Protein AF-A0A820QT73-F1 (afdb_monomer)

Organism: NCBI:txid433720

InterPro domains:
  IPR052614 Cilia-Flagella-Associated Protein 65 [PTHR46127] (1-99)
  IPR056305 CFAP65, tenth Ig-like domain [PF24291] (10-99)

Sequence (99 aa):
MLNLVGISVEPGEIYIQFYSTIHHLLPVELGAQGVPVQQYELYNGGTVPIHFQVDMSQLEQISLLNYGFWVLDCLTPEGIIAPNKSFLTQWVFNPLEAR

pLDDT: mean 91.85, std 7.02, range [60.0, 98.38]

Mean predicted aligned error: 4.33 Å

Nearest PDB structures (foldseek):
  7n61-assembly1_1C  TM=9.090E-01  e=3.127E-05  Chlamydomonas reinhardtii
  7som-assembly1_E  TM=9.132E-01  e=3.247E-04  Chlamydomonas reinhardtii
  3q48-assembly1_A  TM=6.729E-01  e=2.275E-01  Pseudomonas aeruginosa
  3q48-assembly2_B  TM=6.738E-01  e=3.048E-01  Pseudomonas aeruginosa
  4djm-assembly6_F  TM=5.593E-01  e=1.127E-01  Escherichia coli

Foldseek 3Di:
DDDDDDDDDDAPDWDKDFPDPDDDDDDDDAPDPDFDKDWGKIFGQYQAKDKAFADCVVQCVVCVVVVNHNQKDWPPRIDIAGHGGMDITIMTGHDHDDD

Radius of gyration: 16.53 Å; Cα contacts (8 Å, |Δi|>4): 170; chains: 1; bounding box: 36×30×43 Å

Secondary structure (DSSP, 8-state):
----------TT---EEES-SS--PPP--TT-SSPPEEEEEEEE-SSS-EEEE--HHHHHHHHHHTTT---EEES--EEEE-TT-EEEEEEEE-PPPP-

Structure (mmCIF, N/CA/C/O backbone):
data_AF-A0A820QT73-F1
#
_entry.id   AF-A0A820QT73-F1
#
loop_
_atom_site.group_PDB
_atom_site.id
_atom_site.type_symbol
_atom_site.label_atom_id
_atom_site.label_alt_id
_atom_site.label_comp_id
_atom_site.label_asym_id
_atom_site.label_entity_id
_atom_site.label_seq_id
_atom_site.pdbx_PDB_ins_code
_atom_site.Cartn_x
_atom_site.Cartn_y
_atom_site.Cartn_z
_atom_site.occupancy
_atom_site.B_iso_or_equiv
_atom_site.auth_seq_id
_atom_site.auth_comp_id
_atom_site.auth_asym_id
_atom_site.auth_atom_id
_atom_site.pdbx_PDB_model_num
ATOM 1 N N . MET A 1 1 ? -12.117 22.587 -16.523 1.00 77.19 1 MET A N 1
ATOM 2 C CA . MET A 1 1 ? -10.888 22.719 -17.336 1.00 77.19 1 MET A CA 1
ATOM 3 C C . MET A 1 1 ? -10.062 21.464 -17.104 1.00 77.19 1 MET A C 1
ATOM 5 O O . MET A 1 1 ? -9.874 21.124 -15.945 1.00 77.19 1 MET A O 1
ATOM 9 N N . LEU A 1 2 ? -9.679 20.734 -18.154 1.00 88.00 2 LEU A N 1
ATOM 10 C CA . LEU A 1 2 ? -8.887 19.502 -18.039 1.00 88.00 2 LEU A CA 1
ATOM 11 C C . LEU A 1 2 ? -7.404 19.858 -18.177 1.00 88.00 2 LEU A C 1
ATOM 13 O O . LEU A 1 2 ? -7.033 20.490 -19.162 1.00 88.00 2 LEU A O 1
ATOM 17 N N . ASN A 1 3 ? -6.584 19.466 -17.203 1.00 89.00 3 ASN A N 1
ATOM 18 C CA . ASN A 1 3 ? -5.133 19.615 -17.262 1.00 89.00 3 ASN A CA 1
ATOM 19 C C . ASN A 1 3 ? -4.501 18.222 -17.345 1.00 89.00 3 ASN A C 1
ATOM 21 O O . ASN A 1 3 ? -4.739 17.397 -16.465 1.00 89.00 3 ASN A O 1
ATOM 25 N N . LEU A 1 4 ? -3.736 17.958 -18.404 1.00 90.69 4 LEU A N 1
ATOM 26 C CA . LEU A 1 4 ? -3.043 16.688 -18.614 1.00 90.69 4 LEU A CA 1
ATOM 27 C C . LEU A 1 4 ? -1.548 16.921 -18.408 1.00 90.69 4 LEU A C 1
ATOM 29 O O . LEU A 1 4 ? -0.937 17.701 -19.134 1.00 90.69 4 LEU A O 1
ATOM 33 N N . VAL A 1 5 ? -0.972 16.249 -17.414 1.00 88.88 5 VAL A N 1
ATOM 34 C CA . VAL A 1 5 ? 0.451 16.339 -17.069 1.00 88.88 5 VAL A CA 1
ATOM 35 C C . VAL A 1 5 ? 1.016 14.925 -17.054 1.00 88.88 5 VAL A C 1
ATOM 37 O O . VAL A 1 5 ? 0.386 14.016 -16.517 1.00 88.88 5 VAL A O 1
ATOM 40 N N . GLY A 1 6 ? 2.180 14.741 -17.673 1.00 88.88 6 GLY A N 1
ATOM 41 C CA . GLY A 1 6 ? 2.893 13.467 -17.720 1.00 88.88 6 GLY A CA 1
ATOM 42 C C . GLY A 1 6 ? 4.289 13.582 -17.118 1.00 88.88 6 GLY A C 1
ATOM 43 O O . GLY A 1 6 ? 4.815 14.682 -16.952 1.00 88.88 6 GLY A O 1
ATOM 44 N N . ILE A 1 7 ? 4.879 12.431 -16.810 1.00 89.44 7 ILE A N 1
ATOM 45 C CA . ILE A 1 7 ? 6.247 12.282 -16.307 1.00 89.44 7 ILE A CA 1
ATOM 46 C C . ILE A 1 7 ? 6.935 11.215 -17.172 1.00 89.44 7 ILE A C 1
ATOM 48 O O . ILE A 1 7 ? 6.290 10.252 -17.587 1.00 89.44 7 ILE A O 1
ATOM 52 N N . SER A 1 8 ? 8.221 11.399 -17.471 1.00 92.69 8 SER A N 1
ATOM 53 C CA . SER A 1 8 ? 9.071 10.386 -18.108 1.00 92.69 8 SER A CA 1
ATOM 54 C C . SER A 1 8 ? 9.836 9.586 -17.055 1.00 92.69 8 SER A C 1
ATOM 56 O O . SER A 1 8 ? 10.291 10.161 -16.069 1.00 92.69 8 SER A O 1
ATOM 58 N N . VAL A 1 9 ? 10.007 8.287 -17.293 1.00 93.50 9 VAL A N 1
ATOM 59 C CA . VAL A 1 9 ? 10.764 7.359 -16.438 1.00 93.50 9 VAL A CA 1
ATOM 60 C C . VAL A 1 9 ? 11.829 6.683 -17.296 1.00 93.50 9 VAL A C 1
ATOM 62 O O . VAL A 1 9 ? 11.530 6.283 -18.426 1.00 93.50 9 VAL A O 1
ATOM 65 N N . GLU A 1 10 ? 13.055 6.561 -16.788 1.00 94.50 10 GLU A N 1
ATOM 66 C CA . GLU A 1 10 ? 14.148 5.953 -17.549 1.00 94.50 10 GLU A CA 1
ATOM 67 C C . GLU A 1 10 ? 14.004 4.417 -17.638 1.00 94.50 10 GLU A C 1
ATOM 69 O O . GLU A 1 10 ? 13.418 3.770 -16.758 1.00 94.50 10 GLU A O 1
ATOM 74 N N . PRO A 1 11 ? 14.536 3.777 -18.698 1.00 93.38 11 PRO A N 1
ATOM 75 C CA . PRO A 1 11 ? 14.537 2.322 -18.805 1.00 93.38 11 PRO A CA 1
ATOM 76 C C . PRO A 1 11 ? 15.256 1.655 -17.626 1.00 93.38 11 PRO A C 1
ATOM 78 O O . PRO A 1 11 ? 16.390 1.994 -17.297 1.00 93.38 11 PRO A O 1
ATOM 81 N N . GLY A 1 12 ? 14.616 0.653 -17.023 1.00 93.88 12 GLY A N 1
ATOM 82 C CA . GLY A 1 12 ? 15.155 -0.082 -15.877 1.00 93.88 12 GLY A CA 1
ATOM 83 C C . GLY A 1 12 ? 14.850 0.538 -14.512 1.00 93.88 12 GLY A C 1
ATOM 84 O O . GLY A 1 12 ? 15.103 -0.117 -13.502 1.00 93.88 12 GLY A O 1
ATOM 85 N N . GLU A 1 13 ? 14.282 1.747 -14.450 1.00 92.12 13 GLU A N 1
ATOM 86 C CA . GLU A 1 13 ? 13.924 2.368 -13.174 1.00 92.12 13 GLU A CA 1
ATOM 87 C C . GLU A 1 13 ? 12.641 1.784 -12.571 1.00 92.12 13 GLU A C 1
ATOM 89 O O . GLU A 1 13 ? 11.634 1.543 -13.250 1.00 92.12 13 GLU A O 1
ATOM 94 N N . ILE A 1 14 ? 12.684 1.593 -11.251 1.00 94.00 14 ILE A N 1
ATOM 95 C CA . ILE A 1 14 ? 11.515 1.306 -10.425 1.00 94.00 14 ILE A CA 1
ATOM 96 C C . ILE A 1 14 ? 10.765 2.618 -10.210 1.00 94.00 14 ILE A C 1
ATO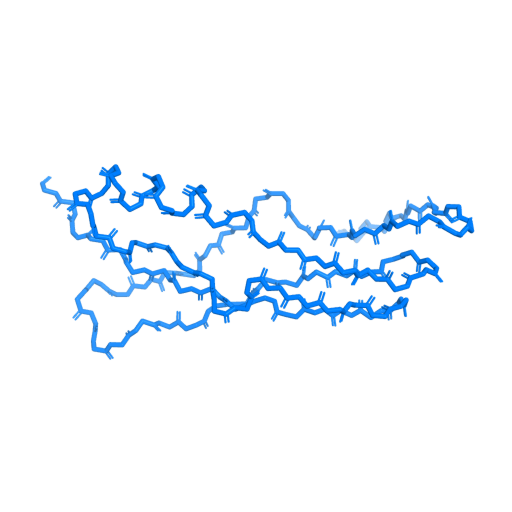M 98 O O . ILE A 1 14 ? 11.315 3.564 -9.649 1.00 94.00 14 ILE A O 1
ATOM 102 N N . TYR A 1 15 ? 9.499 2.659 -10.620 1.00 95.50 15 TYR A N 1
ATOM 103 C CA . TYR A 1 15 ? 8.675 3.852 -10.485 1.00 95.50 15 TYR A CA 1
ATOM 104 C C . TYR A 1 15 ? 7.231 3.511 -10.126 1.00 95.50 15 TYR A C 1
ATOM 106 O O . TYR A 1 15 ? 6.530 2.829 -10.877 1.00 95.50 15 TYR A O 1
ATOM 114 N N . ILE A 1 16 ? 6.778 4.033 -8.989 1.00 95.19 16 ILE A N 1
ATOM 115 C CA . ILE A 1 16 ? 5.398 3.914 -8.528 1.00 95.19 16 ILE A CA 1
ATOM 116 C C . ILE A 1 16 ? 4.746 5.298 -8.541 1.00 95.19 16 ILE A C 1
ATOM 118 O O . ILE 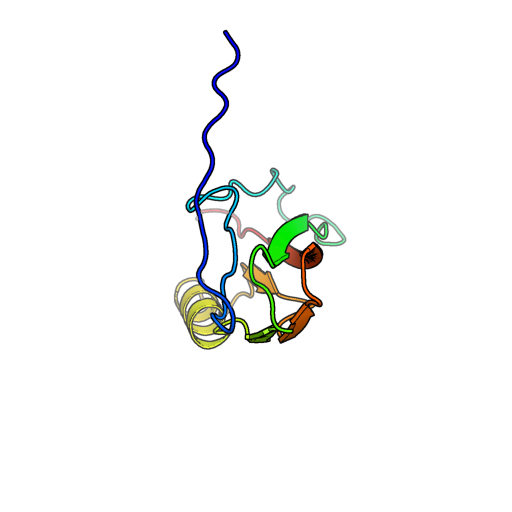A 1 16 ? 5.253 6.254 -7.954 1.00 95.19 16 ILE A O 1
ATOM 122 N N . GLN A 1 17 ? 3.624 5.410 -9.241 1.00 93.69 17 GLN A N 1
ATOM 123 C CA . GLN A 1 17 ? 2.817 6.617 -9.275 1.00 93.69 17 GLN A CA 1
ATOM 124 C C . GLN A 1 17 ? 1.809 6.570 -8.129 1.00 93.69 17 GLN A C 1
ATOM 126 O O . GLN A 1 17 ? 0.963 5.676 -8.064 1.00 93.69 17 GLN A O 1
ATOM 131 N N . PHE A 1 18 ? 1.867 7.587 -7.274 1.00 91.94 18 PHE A N 1
ATOM 132 C CA . PHE A 1 18 ? 0.829 7.884 -6.295 1.00 91.94 18 PHE A CA 1
ATOM 133 C C . PHE A 1 18 ? -0.136 8.905 -6.905 1.00 91.94 18 PHE A C 1
ATOM 135 O O . PHE A 1 18 ? 0.272 10.014 -7.252 1.00 91.94 18 PHE A O 1
ATOM 142 N N . TYR A 1 19 ? -1.419 8.557 -7.044 1.00 86.81 19 TYR A N 1
ATOM 143 C CA . TYR A 1 19 ? -2.430 9.493 -7.569 1.00 86.81 19 TYR A CA 1
ATOM 144 C C . TYR A 1 19 ? -2.672 10.685 -6.640 1.00 86.81 19 TYR A C 1
ATOM 146 O O . TYR A 1 19 ? -3.051 11.764 -7.089 1.00 86.81 19 TYR A O 1
ATOM 154 N N . SER A 1 20 ? -2.438 10.490 -5.344 1.00 85.62 20 SER A N 1
ATOM 155 C CA . SER A 1 20 ? -2.420 11.554 -4.350 1.00 85.62 20 SER A CA 1
ATOM 156 C C . SER A 1 20 ? -1.486 11.179 -3.209 1.00 85.62 20 SER A C 1
ATOM 158 O O . SER A 1 20 ? -1.503 10.036 -2.751 1.00 85.62 20 SER A O 1
ATOM 160 N N . THR A 1 21 ? -0.716 12.149 -2.719 1.00 85.50 21 THR A N 1
ATOM 161 C CA . THR A 1 21 ? 0.063 12.021 -1.478 1.00 85.50 21 THR A CA 1
ATOM 162 C C . THR A 1 21 ? -0.811 12.149 -0.228 1.00 85.50 21 THR A C 1
ATOM 164 O O . THR A 1 21 ? -0.376 11.789 0.861 1.00 85.50 21 THR A O 1
ATOM 167 N N . ILE A 1 22 ? -2.052 12.628 -0.383 1.00 91.75 22 ILE A N 1
ATOM 168 C CA . ILE A 1 22 ? -3.074 12.682 0.666 1.00 91.75 22 ILE A CA 1
ATOM 169 C C . ILE A 1 22 ? -4.299 11.911 0.174 1.00 91.75 22 ILE A C 1
ATOM 171 O O . ILE A 1 22 ? -5.020 12.367 -0.717 1.00 91.75 22 ILE A O 1
ATOM 175 N N . HIS A 1 23 ? -4.544 10.735 0.743 1.00 92.44 23 HIS A N 1
ATOM 176 C CA . HIS A 1 23 ? -5.757 9.974 0.471 1.00 92.44 23 HIS A CA 1
ATOM 177 C C . HIS A 1 23 ? -6.781 10.217 1.579 1.00 92.44 23 HIS A C 1
ATOM 179 O O . HIS A 1 23 ? -6.509 9.971 2.752 1.00 92.44 23 HIS A O 1
ATOM 185 N N . HIS A 1 24 ? -7.962 10.704 1.205 1.00 92.81 24 HIS A N 1
ATOM 186 C CA . HIS A 1 24 ? -9.082 10.831 2.126 1.00 92.81 24 HIS A CA 1
ATOM 187 C C . HIS A 1 24 ? -9.870 9.528 2.126 1.00 92.81 24 HIS A C 1
ATOM 189 O O . HIS A 1 24 ? -10.511 9.190 1.132 1.00 92.81 24 HIS A O 1
ATOM 195 N N . LEU A 1 25 ? -9.823 8.821 3.251 1.00 92.12 25 LEU A N 1
ATOM 196 C CA . LEU A 1 25 ? -10.667 7.658 3.481 1.00 92.12 25 LEU A CA 1
ATOM 197 C C . LEU A 1 25 ? -12.137 8.092 3.528 1.00 92.12 25 LEU A C 1
ATOM 199 O O . LEU A 1 25 ? -12.482 9.163 4.036 1.00 92.12 25 LEU A O 1
ATOM 203 N N . LEU A 1 26 ? -13.003 7.246 2.989 1.00 92.38 26 LEU A N 1
ATOM 204 C CA . LEU A 1 26 ? -14.443 7.394 3.066 1.00 92.38 26 LEU A CA 1
ATOM 205 C C . LEU A 1 26 ? -14.901 7.363 4.533 1.00 92.38 26 LEU A C 1
ATOM 207 O O . LEU A 1 26 ? -14.335 6.605 5.331 1.00 92.38 26 LEU A O 1
ATOM 211 N N . PRO A 1 27 ? -15.940 8.142 4.884 1.00 90.88 27 PRO A N 1
ATOM 212 C CA . 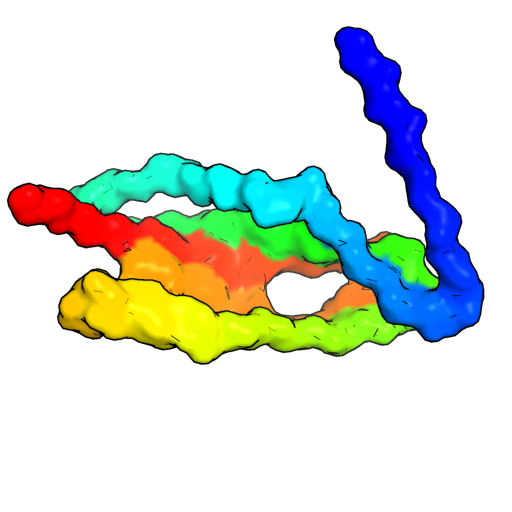PRO A 1 27 ? -16.535 8.107 6.212 1.00 90.88 27 PRO A CA 1
ATOM 213 C C . PRO A 1 27 ? -17.005 6.700 6.595 1.00 90.88 27 PRO A C 1
ATOM 215 O O . PRO A 1 27 ? -17.581 5.985 5.775 1.00 90.88 27 PRO A O 1
ATOM 218 N N . VAL A 1 28 ? -16.792 6.335 7.858 1.00 90.75 28 VAL A N 1
ATOM 219 C CA . VAL A 1 28 ? -17.232 5.066 8.451 1.00 90.75 28 VAL A CA 1
ATOM 220 C C . VAL A 1 28 ? -18.081 5.371 9.681 1.00 90.75 28 VAL A C 1
ATOM 222 O O . VAL A 1 28 ? -17.787 6.307 10.423 1.00 90.75 28 VAL A O 1
ATOM 225 N N . GLU A 1 29 ? -19.153 4.606 9.873 1.00 86.19 29 GLU A N 1
ATOM 226 C CA . GLU A 1 29 ? -20.027 4.716 11.041 1.00 86.19 29 GLU A CA 1
ATOM 227 C C . GLU A 1 29 ? -19.335 4.175 12.302 1.00 86.19 29 GLU A C 1
ATOM 229 O O . GLU A 1 29 ? -18.689 3.126 12.280 1.00 86.19 29 GLU A O 1
ATOM 234 N N . LEU A 1 30 ? -19.478 4.897 13.415 1.00 85.25 30 LEU A N 1
ATOM 235 C CA . LEU A 1 30 ? -18.903 4.511 14.702 1.00 85.25 30 LEU A CA 1
ATOM 236 C C . LEU A 1 30 ? -19.629 3.280 15.257 1.00 85.25 30 LEU A C 1
ATOM 238 O O . LEU A 1 30 ? -20.854 3.245 15.316 1.00 85.25 30 LEU A O 1
ATOM 242 N N . GLY A 1 31 ? -18.868 2.264 15.669 1.00 74.50 31 GLY A N 1
ATOM 243 C CA . GLY A 1 31 ? -19.426 1.048 16.271 1.00 74.50 31 GLY A CA 1
ATOM 244 C C . GLY A 1 31 ? -20.193 0.133 15.306 1.00 74.50 31 GLY A C 1
ATOM 245 O O . GLY A 1 31 ? -20.879 -0.783 15.764 1.00 74.50 31 GLY A O 1
ATOM 246 N N . ALA A 1 32 ? -20.087 0.350 13.990 1.00 74.50 32 ALA A N 1
ATOM 247 C CA . ALA A 1 32 ? -20.738 -0.490 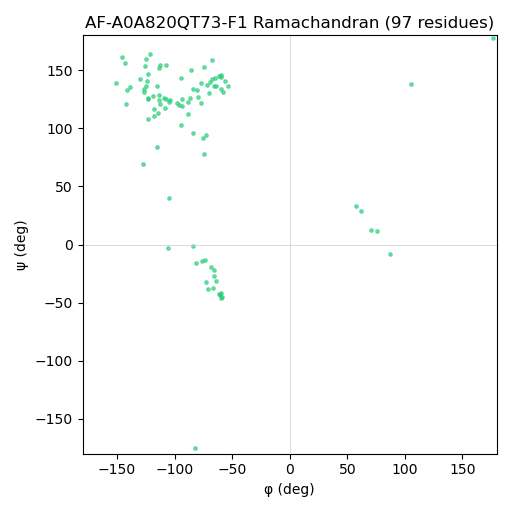12.991 1.00 74.50 32 ALA A CA 1
ATOM 248 C C . ALA A 1 32 ? -20.288 -1.960 13.079 1.00 74.50 32 ALA A C 1
ATOM 250 O O . ALA A 1 32 ? -19.128 -2.276 13.365 1.00 74.50 32 ALA A O 1
ATOM 251 N N . GLN A 1 33 ? -21.211 -2.887 12.796 1.00 70.81 33 GLN A N 1
ATOM 252 C CA . GLN A 1 33 ? -20.874 -4.306 12.676 1.00 70.81 33 GLN A CA 1
ATOM 253 C C . GLN A 1 33 ? -20.156 -4.561 11.348 1.00 70.81 33 GLN A C 1
ATOM 255 O O . GLN A 1 33 ? -20.779 -4.825 10.322 1.00 70.81 33 GLN A O 1
ATOM 260 N N . GLY A 1 34 ? -18.829 -4.487 11.395 1.00 74.81 34 GLY A N 1
ATOM 261 C CA . GLY A 1 34 ? -17.957 -4.663 10.241 1.00 74.81 34 GLY A CA 1
ATOM 262 C C . GLY A 1 34 ? -17.397 -3.332 9.757 1.00 74.81 34 GLY A C 1
ATOM 263 O O . GLY A 1 34 ? -18.093 -2.323 9.699 1.00 74.81 34 GLY A O 1
ATOM 264 N N . VAL A 1 35 ? -16.113 -3.344 9.415 1.00 83.06 35 VAL A N 1
ATOM 265 C CA . VAL A 1 35 ? -15.399 -2.150 8.972 1.00 83.06 35 VAL A CA 1
ATOM 266 C C . VAL A 1 35 ? -15.232 -2.230 7.454 1.00 83.06 35 VAL A C 1
ATOM 268 O O . VAL A 1 35 ? -14.729 -3.244 6.961 1.00 83.06 35 VAL A O 1
ATOM 271 N N . PRO A 1 36 ? -15.681 -1.223 6.684 1.00 90.88 36 PRO A N 1
ATOM 272 C CA . PRO A 1 36 ? -15.625 -1.278 5.232 1.00 90.88 36 PRO A CA 1
ATOM 273 C C . PRO A 1 36 ? -14.175 -1.293 4.746 1.00 90.88 36 PRO A C 1
ATOM 275 O O . PRO A 1 36 ? -13.336 -0.519 5.210 1.00 90.88 36 PRO A O 1
A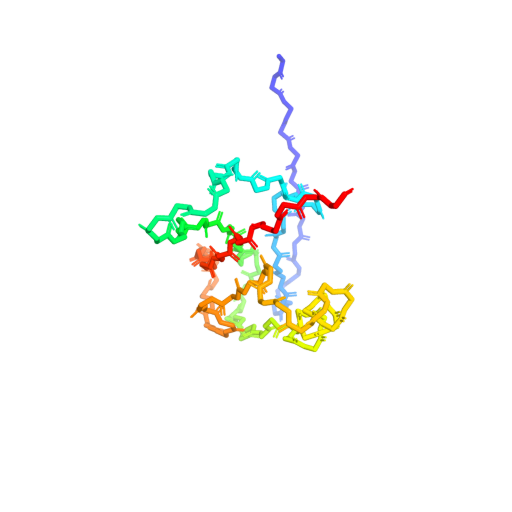TOM 278 N N . VAL A 1 37 ? -13.908 -2.155 3.765 1.00 95.12 37 VAL A N 1
ATOM 279 C CA . VAL A 1 37 ? -12.628 -2.182 3.058 1.00 95.12 37 VAL A CA 1
ATOM 280 C C . VAL A 1 37 ? -12.622 -1.076 2.012 1.00 95.12 37 VAL A C 1
ATOM 282 O O . VAL A 1 37 ? -13.520 -0.988 1.173 1.00 95.12 37 VAL A O 1
ATOM 285 N N . GLN A 1 38 ? -11.588 -0.250 2.052 1.00 95.81 38 GLN A N 1
ATOM 286 C CA . GLN A 1 38 ? -11.359 0.859 1.137 1.00 95.81 38 GLN A CA 1
ATOM 287 C C . GLN A 1 38 ? -10.125 0.580 0.283 1.00 95.81 38 GLN A C 1
ATOM 289 O O . GLN A 1 38 ? -9.236 -0.160 0.696 1.00 95.81 38 GLN A O 1
ATOM 294 N N . GLN A 1 39 ? -10.073 1.135 -0.926 1.00 95.69 39 GLN A N 1
ATOM 295 C CA . GLN A 1 39 ? -9.010 0.838 -1.884 1.00 95.69 39 GLN A CA 1
ATOM 296 C C . GLN A 1 39 ? -8.161 2.070 -2.188 1.00 95.69 39 GLN A C 1
ATOM 298 O O . GLN A 1 39 ? -8.698 3.146 -2.445 1.00 95.69 39 GLN A O 1
ATOM 303 N N . TYR A 1 40 ? -6.842 1.879 -2.232 1.00 95.81 40 TYR A N 1
ATOM 304 C CA . TYR A 1 40 ? -5.897 2.860 -2.760 1.00 95.81 40 TYR A CA 1
ATOM 305 C C . TYR A 1 40 ? -5.076 2.242 -3.893 1.00 95.81 40 TYR A C 1
ATOM 307 O O . TYR A 1 40 ? -4.474 1.175 -3.731 1.00 95.81 40 TYR A O 1
ATOM 315 N N . GLU A 1 41 ? -5.079 2.899 -5.051 1.00 96.19 41 GLU A N 1
ATOM 316 C CA . GLU A 1 41 ? -4.421 2.406 -6.257 1.00 96.19 41 GLU A CA 1
ATOM 317 C C . GLU A 1 41 ? -2.950 2.818 -6.307 1.00 96.19 41 GLU A C 1
ATOM 319 O O . GLU A 1 41 ? -2.607 3.999 -6.241 1.00 96.19 41 GLU A O 1
ATOM 324 N N . LEU A 1 42 ? -2.094 1.817 -6.484 1.00 96.75 42 LEU A N 1
ATOM 325 C CA . LEU A 1 42 ? -0.686 1.965 -6.810 1.00 96.75 42 LEU A CA 1
ATOM 326 C C . LEU A 1 42 ? -0.492 1.626 -8.284 1.00 96.75 42 LEU A C 1
ATOM 328 O O . LEU A 1 42 ? -0.812 0.510 -8.693 1.00 96.75 42 LEU A O 1
ATOM 332 N N . TYR A 1 43 ? 0.056 2.546 -9.074 1.00 96.75 43 TYR A N 1
ATOM 333 C CA . TYR A 1 43 ? 0.338 2.298 -10.490 1.00 96.75 43 TYR A CA 1
ATOM 334 C C . TYR A 1 43 ? 1.842 2.184 -10.741 1.00 96.75 43 TYR A C 1
ATOM 336 O O . TYR A 1 43 ? 2.604 3.091 -10.410 1.00 96.75 43 TYR A O 1
ATOM 344 N N . ASN A 1 44 ? 2.282 1.086 -11.356 1.00 97.44 44 ASN A N 1
ATOM 345 C CA . ASN A 1 44 ? 3.657 0.950 -11.826 1.00 97.44 44 ASN A CA 1
ATOM 346 C C . ASN A 1 44 ? 3.789 1.602 -13.209 1.00 97.44 44 ASN A C 1
ATOM 348 O O . ASN A 1 44 ? 3.501 0.976 -14.231 1.00 97.44 44 ASN A O 1
ATOM 352 N N . GLY A 1 45 ? 4.231 2.860 -13.224 1.00 95.75 45 GLY A N 1
ATOM 353 C CA . GLY A 1 45 ? 4.547 3.596 -14.453 1.00 95.75 45 GLY A CA 1
ATOM 354 C C . GLY A 1 45 ? 5.952 3.327 -14.999 1.00 95.75 45 GLY A C 1
ATOM 355 O O . GLY A 1 45 ? 6.324 3.904 -16.017 1.00 95.75 45 GLY A O 1
ATOM 356 N N . GLY A 1 46 ? 6.737 2.489 -14.317 1.00 95.50 46 GLY A N 1
ATOM 357 C CA . GLY A 1 46 ? 8.072 2.092 -14.740 1.00 95.50 46 GLY A CA 1
ATOM 358 C C . GLY A 1 46 ? 8.073 0.962 -15.769 1.00 95.50 46 GLY A C 1
ATOM 359 O O . GLY A 1 46 ? 7.043 0.492 -16.259 1.00 95.50 46 GLY A O 1
ATOM 360 N N . THR A 1 47 ? 9.280 0.506 -16.097 1.00 95.25 47 THR A N 1
ATOM 361 C CA . THR A 1 47 ? 9.517 -0.510 -17.140 1.00 95.25 47 THR A CA 1
ATOM 362 C C . THR A 1 47 ? 9.871 -1.889 -16.580 1.00 95.25 47 THR A C 1
ATOM 364 O O . THR A 1 47 ? 9.987 -2.849 -17.342 1.00 95.25 47 THR A O 1
ATOM 367 N N . VAL A 1 48 ? 9.987 -2.015 -15.255 1.00 97.25 48 VAL A N 1
ATOM 368 C CA . VAL A 1 48 ? 10.328 -3.259 -14.548 1.00 97.25 48 VAL A CA 1
ATOM 369 C C . VAL A 1 48 ? 9.280 -3.599 -13.479 1.00 97.25 48 VAL A C 1
ATOM 371 O O . VAL A 1 48 ? 8.598 -2.696 -12.991 1.00 97.25 48 VAL A O 1
ATOM 374 N N . PRO A 1 49 ? 9.094 -4.884 -13.116 1.00 98.00 49 PRO A N 1
ATOM 375 C CA . PRO A 1 49 ? 8.217 -5.261 -12.011 1.00 98.00 49 PRO A CA 1
ATOM 376 C C . PRO A 1 49 ? 8.668 -4.644 -10.682 1.00 98.00 49 PRO A C 1
ATOM 378 O O . PRO A 1 49 ? 9.864 -4.552 -10.411 1.00 98.00 49 PRO A O 1
ATOM 381 N N . ILE A 1 50 ? 7.705 -4.273 -9.840 1.00 97.69 50 ILE A N 1
ATOM 382 C CA . ILE A 1 50 ? 7.952 -3.702 -8.511 1.00 97.69 50 ILE A CA 1
ATOM 383 C C . ILE A 1 50 ? 7.451 -4.674 -7.461 1.00 97.69 50 ILE A C 1
ATOM 385 O O . ILE A 1 50 ? 6.299 -5.095 -7.529 1.00 97.69 50 ILE A O 1
ATOM 389 N N . HIS A 1 51 ? 8.294 -4.997 -6.485 1.00 97.81 51 HIS A N 1
ATOM 390 C CA . HIS A 1 51 ? 7.867 -5.621 -5.238 1.00 97.81 51 HIS A CA 1
ATOM 391 C C . HIS A 1 51 ? 7.707 -4.500 -4.215 1.00 97.81 51 HIS A C 1
ATOM 393 O O . HIS A 1 51 ? 8.666 -3.768 -3.968 1.00 97.81 51 HIS A O 1
ATOM 399 N N . PHE A 1 52 ? 6.508 -4.328 -3.669 1.00 96.56 52 PHE A N 1
ATOM 400 C CA . PHE A 1 52 ? 6.252 -3.309 -2.654 1.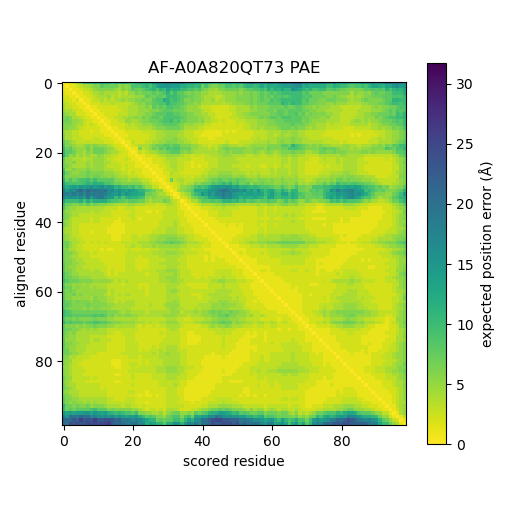00 96.56 52 PHE A CA 1
ATOM 401 C C . PHE A 1 52 ? 5.933 -3.960 -1.315 1.00 96.56 52 PHE A C 1
ATOM 403 O O . PHE A 1 52 ? 5.411 -5.074 -1.262 1.00 96.56 52 PHE A O 1
ATOM 410 N N . GLN A 1 53 ? 6.207 -3.212 -0.252 1.00 97.19 53 GLN A N 1
ATOM 411 C CA . GLN A 1 53 ? 5.786 -3.525 1.101 1.00 97.19 53 GLN A CA 1
ATOM 412 C C . GLN A 1 53 ? 5.328 -2.231 1.782 1.00 97.19 53 GLN A C 1
ATOM 414 O O . GLN A 1 53 ? 5.972 -1.189 1.655 1.00 97.19 53 GLN A O 1
ATOM 419 N N . VAL A 1 54 ? 4.201 -2.295 2.477 1.00 95.62 54 VAL A N 1
ATOM 420 C CA . VAL A 1 54 ? 3.662 -1.236 3.324 1.00 95.62 54 VAL A CA 1
ATOM 421 C C . VAL A 1 54 ? 4.400 -1.278 4.655 1.00 95.62 54 VAL A C 1
ATOM 423 O O . VAL A 1 54 ? 4.563 -2.340 5.256 1.00 95.62 54 VAL A O 1
ATOM 426 N N . ASP A 1 55 ? 4.844 -0.114 5.124 1.00 94.69 55 ASP A N 1
ATOM 427 C CA . ASP A 1 55 ? 5.460 0.010 6.440 1.00 94.69 55 ASP A CA 1
ATOM 428 C C . ASP A 1 55 ? 4.395 -0.115 7.540 1.00 94.69 55 ASP A C 1
ATOM 430 O O . ASP A 1 55 ? 3.739 0.854 7.928 1.00 94.69 55 ASP A O 1
ATOM 434 N N . MET A 1 56 ? 4.231 -1.337 8.047 1.00 94.94 56 MET A N 1
ATOM 435 C CA . MET A 1 56 ? 3.267 -1.649 9.104 1.00 94.94 56 MET A CA 1
ATOM 436 C C . MET A 1 56 ? 3.641 -1.020 10.453 1.00 94.94 56 MET A C 1
ATOM 438 O O . MET A 1 56 ? 2.759 -0.827 11.288 1.00 94.94 56 MET A O 1
ATOM 442 N N . SER A 1 57 ? 4.904 -0.618 10.662 1.00 95.81 57 SE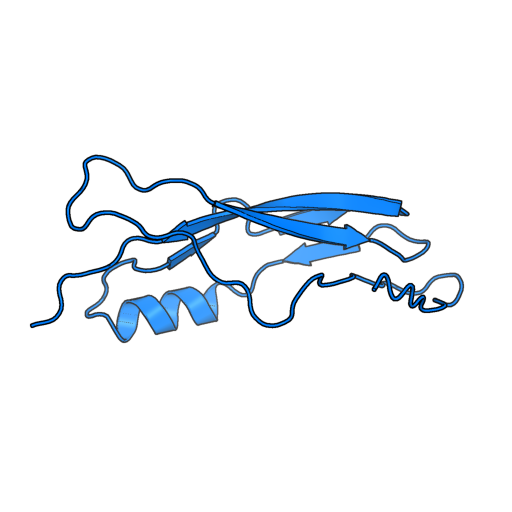R A N 1
ATOM 443 C CA . SER A 1 57 ? 5.332 -0.007 11.930 1.00 95.81 57 SER A CA 1
ATOM 444 C C . SER A 1 57 ? 4.637 1.335 12.191 1.00 95.81 57 SER A C 1
ATOM 446 O O . SER A 1 57 ? 4.328 1.668 13.336 1.00 95.81 57 SER A O 1
ATOM 448 N N . GLN A 1 58 ? 4.305 2.080 11.131 1.00 93.31 58 GLN A N 1
ATOM 449 C CA . GLN A 1 58 ? 3.521 3.314 11.236 1.00 93.31 58 GLN A CA 1
ATOM 450 C C . GLN A 1 58 ? 2.085 3.033 11.702 1.00 93.31 58 GLN A C 1
ATOM 452 O O . GLN A 1 58 ? 1.532 3.786 12.503 1.00 93.31 58 GLN A O 1
ATOM 457 N N . LEU A 1 59 ? 1.482 1.931 11.245 1.00 94.31 59 LEU A N 1
ATOM 458 C CA . LEU A 1 59 ? 0.125 1.535 11.638 1.00 94.31 59 LEU A CA 1
ATOM 459 C C . LEU A 1 59 ? 0.082 1.061 13.095 1.00 94.31 59 LEU A C 1
ATOM 461 O O . LEU A 1 59 ? -0.827 1.428 13.844 1.00 94.31 59 LEU A O 1
ATOM 465 N N . GLU A 1 60 ? 1.112 0.337 13.535 1.00 93.50 60 GLU A N 1
ATOM 466 C CA . GLU A 1 60 ? 1.292 -0.027 14.944 1.00 93.50 60 GLU A CA 1
ATOM 467 C C . GLU A 1 60 ? 1.420 1.214 15.840 1.00 93.50 60 GLU A C 1
ATOM 469 O O . GLU A 1 60 ? 0.770 1.294 16.884 1.00 93.50 60 GLU A O 1
ATOM 474 N N . GLN A 1 61 ? 2.196 2.221 15.422 1.00 95.00 61 GLN A N 1
ATOM 475 C CA . GLN A 1 61 ? 2.307 3.489 16.151 1.00 95.00 61 GLN A CA 1
ATOM 476 C C . GLN A 1 61 ? 0.964 4.221 16.246 1.00 95.00 61 GLN A C 1
ATOM 478 O O . GLN A 1 61 ? 0.612 4.705 17.325 1.00 95.00 61 GLN A O 1
ATOM 483 N N . ILE A 1 62 ? 0.185 4.262 15.159 1.00 93.06 62 ILE A N 1
ATOM 484 C CA . ILE A 1 62 ? -1.174 4.826 15.173 1.00 93.06 62 ILE A CA 1
ATOM 485 C C . ILE A 1 62 ? -2.045 4.080 16.188 1.00 93.06 62 ILE A C 1
ATOM 487 O O . ILE A 1 62 ? -2.726 4.724 16.986 1.00 93.06 62 ILE A O 1
ATOM 491 N N . SER A 1 63 ? -1.995 2.748 16.214 1.00 92.62 63 SER A N 1
ATOM 492 C CA . SER A 1 63 ? -2.741 1.950 17.194 1.00 92.62 63 SER A CA 1
ATOM 493 C C . SER A 1 63 ? -2.345 2.291 18.635 1.00 92.62 63 SER A C 1
ATOM 495 O O . SER A 1 63 ? -3.206 2.561 19.475 1.00 92.62 63 SER A O 1
ATOM 497 N N . LEU A 1 64 ? -1.042 2.388 18.922 1.00 93.31 64 LEU A N 1
ATOM 498 C CA . LEU A 1 64 ? -0.534 2.752 20.250 1.00 93.31 64 LEU A CA 1
ATOM 499 C C . LEU A 1 64 ? -1.015 4.138 20.705 1.00 93.31 64 LEU A C 1
ATOM 501 O O . LEU A 1 64 ? -1.428 4.296 21.856 1.00 93.31 64 LEU A O 1
ATOM 505 N N . LEU A 1 65 ? -1.016 5.123 19.803 1.00 93.19 65 LEU A N 1
ATOM 506 C CA . LEU A 1 65 ? -1.539 6.467 20.077 1.00 93.19 65 LEU A CA 1
ATOM 507 C C . LEU A 1 65 ? -3.056 6.474 20.332 1.00 93.19 65 LEU A C 1
ATOM 509 O O . LEU A 1 65 ? -3.558 7.377 20.998 1.00 93.19 65 LEU A O 1
ATOM 513 N N . ASN A 1 66 ? -3.772 5.451 19.860 1.00 91.50 66 ASN A N 1
ATOM 514 C CA . ASN A 1 66 ? -5.211 5.263 20.035 1.00 91.50 66 ASN A CA 1
ATOM 515 C C . ASN A 1 66 ? -5.531 4.180 21.083 1.00 91.50 66 ASN A C 1
ATOM 517 O O . ASN A 1 66 ? -6.462 3.394 20.922 1.00 91.50 66 ASN A O 1
ATOM 521 N N . TYR A 1 67 ? -4.765 4.141 22.181 1.00 91.38 67 TYR A N 1
ATOM 522 C CA . TYR A 1 67 ? -4.966 3.220 23.313 1.00 91.38 67 TYR A CA 1
ATOM 523 C C . TYR A 1 67 ? -4.843 1.729 22.954 1.00 91.38 67 TYR A C 1
ATOM 525 O O . TYR A 1 67 ? -5.461 0.879 23.595 1.00 91.38 67 TYR A O 1
ATOM 533 N N . GLY A 1 68 ? -4.044 1.407 21.934 1.00 89.62 68 GLY A N 1
ATOM 534 C CA . GLY A 1 68 ? -3.890 0.046 21.416 1.00 89.62 68 GLY A CA 1
ATOM 535 C C . GLY A 1 68 ? -5.071 -0.423 20.563 1.00 89.62 68 GLY A C 1
ATOM 536 O O . GLY A 1 68 ? -5.180 -1.617 20.281 1.00 89.62 68 GLY A O 1
ATOM 537 N N . PHE A 1 69 ? -5.972 0.483 20.177 1.00 89.62 69 PHE A N 1
ATOM 538 C CA . PHE A 1 69 ? -7.068 0.165 19.277 1.00 89.62 69 PHE A CA 1
ATOM 539 C C . PHE A 1 69 ? -6.615 0.242 17.821 1.00 89.62 69 PHE A C 1
ATOM 541 O O . PHE A 1 69 ? -5.992 1.212 17.390 1.00 89.62 69 PHE A O 1
ATOM 548 N N . TRP A 1 70 ? -6.980 -0.770 17.043 1.00 88.19 70 TRP A N 1
ATOM 549 C CA . TRP A 1 70 ? -6.624 -0.903 15.635 1.00 88.19 70 TRP A CA 1
ATOM 550 C C . TRP A 1 70 ? -7.450 0.059 14.758 1.00 88.19 70 TRP A C 1
ATOM 552 O O . TRP A 1 70 ? -8.431 -0.315 14.125 1.00 88.19 70 TRP A O 1
ATOM 562 N N . VAL A 1 71 ? -7.081 1.341 14.750 1.00 92.06 71 VAL A N 1
ATOM 563 C CA . VAL A 1 71 ? -7.831 2.381 14.020 1.00 92.06 71 VAL A CA 1
ATOM 564 C C . VAL A 1 71 ? -7.643 2.291 12.505 1.00 92.06 71 VAL A C 1
ATOM 566 O O . VAL A 1 71 ? -8.551 2.625 11.748 1.00 92.06 71 VAL A O 1
ATOM 569 N N . LEU A 1 72 ? -6.471 1.856 12.048 1.00 93.88 72 LEU A N 1
ATOM 570 C CA . LEU A 1 72 ? -6.131 1.759 10.633 1.00 93.88 72 LEU A CA 1
ATOM 571 C C . LEU A 1 72 ? -5.310 0.493 10.393 1.00 93.88 72 LEU A C 1
ATOM 573 O O . LEU A 1 72 ? -4.356 0.245 11.128 1.00 93.88 72 LEU A O 1
ATOM 577 N N . ASP A 1 73 ? -5.664 -0.269 9.3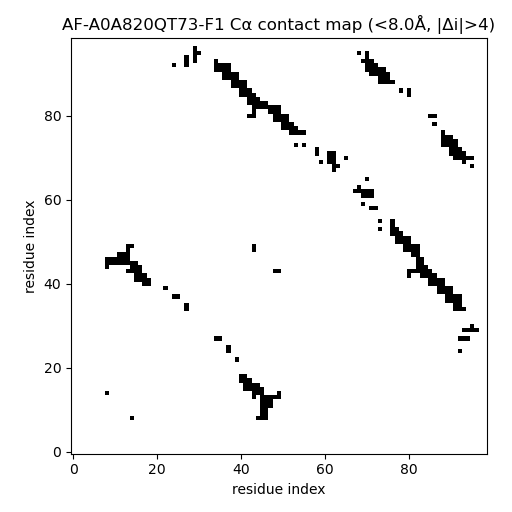62 1.00 94.69 73 ASP A N 1
ATOM 578 C CA . ASP A 1 73 ? -4.949 -1.486 8.976 1.00 94.69 73 ASP A CA 1
ATOM 579 C C . ASP A 1 73 ? -4.888 -1.653 7.448 1.00 94.69 73 ASP A C 1
ATOM 581 O O . ASP A 1 73 ? -5.732 -1.117 6.718 1.00 94.69 73 ASP A O 1
ATOM 585 N N . CYS A 1 74 ? -3.895 -2.404 6.968 1.00 96.88 74 CYS A N 1
ATOM 586 C CA . CYS A 1 74 ? -3.703 -2.740 5.559 1.00 96.88 74 CYS A CA 1
ATOM 587 C C . CYS A 1 74 ? -3.799 -4.258 5.359 1.00 96.88 74 CYS A C 1
ATOM 589 O O . CYS A 1 74 ? -2.968 -5.022 5.842 1.00 96.88 74 CYS A O 1
ATOM 591 N N . LEU A 1 75 ? -4.795 -4.697 4.588 1.00 96.88 75 LEU A N 1
ATOM 592 C CA . LEU A 1 75 ? -5.069 -6.116 4.330 1.00 96.88 75 LEU A CA 1
ATOM 593 C C . LEU A 1 75 ? -4.182 -6.711 3.228 1.00 96.88 75 LEU A C 1
ATOM 595 O O . LEU A 1 75 ? -4.093 -7.928 3.087 1.00 96.88 75 LEU A O 1
ATOM 599 N N . THR A 1 76 ? -3.536 -5.858 2.434 1.00 97.69 76 THR A N 1
ATOM 600 C CA . THR A 1 76 ? -2.625 -6.248 1.347 1.00 97.69 76 THR A CA 1
ATOM 601 C C . THR A 1 76 ? -1.287 -5.524 1.525 1.00 97.69 76 THR A C 1
ATOM 603 O O . THR A 1 76 ? -0.989 -4.592 0.769 1.00 97.69 76 THR A O 1
ATOM 606 N N . PRO A 1 77 ? -0.502 -5.884 2.555 1.00 97.44 77 PRO A N 1
ATOM 607 C CA . PRO A 1 77 ? 0.688 -5.133 2.936 1.00 97.44 77 PRO A CA 1
ATOM 608 C C . PRO A 1 77 ? 1.848 -5.320 1.960 1.00 97.44 77 PRO A C 1
ATOM 610 O O . PRO A 1 77 ? 2.804 -4.565 2.015 1.00 97.44 77 PRO A O 1
ATOM 613 N N . GLU A 1 78 ? 1.794 -6.295 1.061 1.00 98.12 78 GLU A N 1
ATOM 614 C CA . GLU A 1 78 ? 2.839 -6.539 0.074 1.00 98.12 78 GLU A CA 1
ATOM 615 C C . GLU A 1 78 ? 2.249 -7.046 -1.239 1.00 98.12 78 GLU A C 1
ATOM 617 O O . GLU A 1 78 ? 1.112 -7.527 -1.298 1.00 98.12 78 GLU A O 1
ATOM 622 N N . GLY A 1 79 ? 3.033 -6.942 -2.307 1.00 97.81 79 GLY A N 1
ATOM 623 C CA . GLY A 1 79 ? 2.624 -7.444 -3.607 1.00 97.81 79 GLY A CA 1
ATOM 624 C C . GLY A 1 79 ? 3.623 -7.145 -4.712 1.00 97.81 79 GLY A C 1
ATOM 625 O O . GLY A 1 79 ? 4.645 -6.486 -4.512 1.00 97.81 79 GLY A O 1
ATOM 626 N N . ILE A 1 80 ? 3.297 -7.642 -5.905 1.00 98.25 80 ILE A N 1
ATOM 627 C CA . ILE A 1 80 ? 4.082 -7.447 -7.122 1.00 98.25 80 ILE A CA 1
ATOM 628 C C . ILE A 1 80 ? 3.226 -6.712 -8.150 1.00 98.25 80 ILE A C 1
ATOM 630 O O . ILE A 1 80 ? 2.124 -7.157 -8.475 1.00 98.25 80 ILE A O 1
ATOM 634 N N . ILE A 1 81 ? 3.748 -5.616 -8.696 1.00 98.38 81 ILE A N 1
ATOM 635 C CA . ILE A 1 81 ? 3.087 -4.825 -9.737 1.00 98.38 81 ILE A CA 1
ATOM 636 C C . ILE A 1 81 ? 3.910 -4.917 -11.019 1.00 98.38 81 ILE A C 1
ATOM 638 O O . ILE A 1 81 ? 5.039 -4.428 -11.084 1.00 98.38 81 ILE A O 1
ATOM 642 N N . ALA A 1 82 ? 3.357 -5.549 -12.053 1.00 98.19 82 ALA A N 1
ATOM 643 C CA . ALA A 1 82 ? 3.997 -5.615 -13.366 1.00 98.19 82 ALA A CA 1
ATOM 644 C C . ALA A 1 82 ? 4.059 -4.222 -14.037 1.00 98.19 82 ALA A C 1
ATOM 646 O O . ALA A 1 82 ? 3.258 -3.352 -13.689 1.00 98.19 82 ALA A O 1
ATOM 647 N N . PRO A 1 83 ? 4.965 -4.001 -15.010 1.00 97.12 83 PRO A N 1
ATOM 648 C CA . PRO A 1 83 ? 5.044 -2.737 -15.742 1.00 97.12 83 PRO A CA 1
ATOM 649 C C . PRO A 1 83 ? 3.702 -2.338 -16.359 1.00 97.12 83 PRO A C 1
ATOM 651 O O . PRO A 1 83 ? 3.030 -3.167 -16.983 1.00 97.12 83 PRO A O 1
ATOM 654 N N . ASN A 1 84 ? 3.337 -1.063 -16.234 1.00 95.06 84 ASN A N 1
ATOM 655 C CA . ASN A 1 84 ? 2.090 -0.494 -16.754 1.00 95.06 84 ASN A CA 1
ATOM 656 C C . ASN A 1 84 ? 0.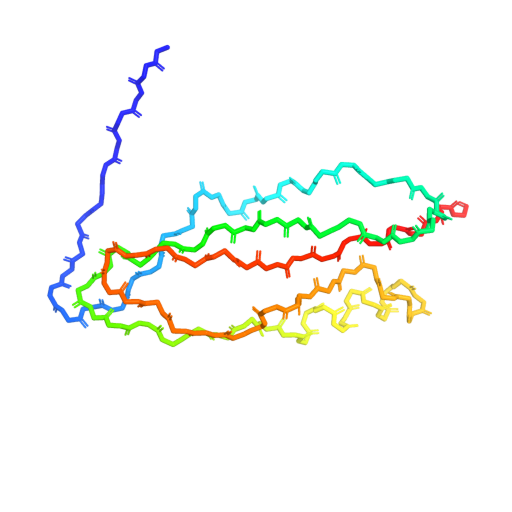824 -1.188 -16.218 1.00 95.06 84 ASN A C 1
ATOM 658 O O . ASN A 1 84 ? -0.175 -1.334 -16.934 1.00 95.06 84 ASN A O 1
ATOM 662 N N . LYS A 1 85 ? 0.871 -1.663 -14.969 1.00 98.06 85 LYS A N 1
ATOM 663 C CA . LYS A 1 85 ? -0.270 -2.239 -14.247 1.00 98.06 85 LYS A CA 1
ATOM 664 C C . LYS A 1 85 ? -0.487 -1.528 -12.923 1.00 98.06 85 LYS A C 1
ATOM 666 O O . LYS A 1 85 ? 0.422 -0.905 -12.379 1.00 98.06 85 LYS A O 1
ATOM 671 N N . SER A 1 86 ? -1.700 -1.678 -12.411 1.00 97.75 86 SER A N 1
ATOM 672 C CA . SER A 1 86 ? -2.092 -1.191 -11.098 1.00 97.75 86 SER A CA 1
ATOM 673 C C . SER A 1 86 ? -2.267 -2.327 -10.104 1.00 97.75 86 SER A C 1
ATOM 675 O O . SER A 1 86 ? -2.603 -3.453 -10.481 1.00 97.75 86 SER A O 1
ATOM 677 N N . PHE A 1 87 ? -2.101 -2.000 -8.830 1.00 97.81 87 PHE A N 1
ATOM 678 C CA . PHE A 1 87 ? -2.468 -2.834 -7.697 1.00 97.81 87 PHE A CA 1
ATOM 679 C C . PHE A 1 87 ? -3.358 -2.025 -6.752 1.00 97.81 87 PHE A C 1
ATOM 681 O O . PHE A 1 87 ? -3.029 -0.894 -6.397 1.00 97.81 87 PHE A O 1
ATOM 688 N N . LEU A 1 88 ? -4.488 -2.600 -6.339 1.00 97.25 88 LEU A N 1
ATOM 689 C CA . LEU A 1 88 ? -5.400 -1.976 -5.382 1.00 97.25 88 LEU A CA 1
ATOM 690 C C . LEU A 1 88 ? -5.059 -2.470 -3.980 1.00 97.25 88 LEU A C 1
ATOM 692 O O . LEU A 1 88 ? -5.415 -3.588 -3.611 1.00 97.25 88 LEU A O 1
ATOM 696 N N . THR A 1 89 ? -4.376 -1.628 -3.207 1.00 97.12 89 THR A N 1
ATOM 697 C CA . THR A 1 89 ? -4.175 -1.903 -1.783 1.00 97.12 89 THR A CA 1
ATOM 698 C C . THR A 1 89 ? -5.494 -1.785 -1.033 1.00 97.12 89 THR A C 1
ATOM 700 O O . THR A 1 89 ? -6.298 -0.901 -1.333 1.00 97.12 89 THR A O 1
ATOM 703 N N . GLN A 1 90 ? -5.727 -2.682 -0.082 1.00 97.62 90 GLN A N 1
ATOM 704 C CA . GLN A 1 90 ? -6.954 -2.759 0.701 1.00 97.62 90 GLN A CA 1
ATOM 705 C C . GLN A 1 90 ? -6.702 -2.271 2.124 1.00 97.62 90 GLN A C 1
ATOM 707 O O . GLN A 1 90 ? -5.838 -2.794 2.822 1.00 97.62 90 GLN A O 1
ATOM 712 N N . TRP A 1 91 ? -7.491 -1.294 2.550 1.00 96.69 91 TRP A N 1
ATOM 713 C CA . TRP A 1 91 ? -7.352 -0.594 3.819 1.00 96.69 91 TRP A CA 1
ATOM 714 C C . TRP A 1 91 ? -8.628 -0.698 4.634 1.00 96.69 91 TRP A C 1
ATOM 716 O O . TRP A 1 91 ? -9.731 -0.690 4.087 1.00 96.69 91 TRP A O 1
ATOM 726 N N . VAL A 1 92 ? -8.477 -0.754 5.949 1.00 94.56 92 VAL A N 1
ATOM 727 C CA . VAL A 1 92 ? -9.587 -0.778 6.897 1.00 94.56 92 VAL A CA 1
ATOM 728 C C . VAL A 1 92 ? -9.418 0.384 7.859 1.00 94.56 92 VAL A C 1
ATOM 730 O O . VAL A 1 92 ? -8.369 0.515 8.480 1.00 94.56 92 VAL A O 1
ATOM 733 N N . PHE A 1 93 ? -10.445 1.224 7.979 1.00 93.56 93 PHE A N 1
ATOM 734 C CA . PHE A 1 93 ? -10.465 2.361 8.897 1.00 93.56 93 PHE A CA 1
ATOM 735 C C . PHE A 1 93 ? -11.585 2.198 9.918 1.00 93.56 93 PHE A C 1
ATOM 737 O O . PHE A 1 93 ? -12.761 2.275 9.566 1.00 93.56 93 PHE A O 1
ATOM 744 N N . ASN A 1 94 ? -11.203 1.963 11.171 1.00 91.00 94 ASN A N 1
ATOM 745 C CA . ASN A 1 94 ? -12.087 1.687 12.293 1.00 91.00 94 ASN A CA 1
ATOM 746 C C . ASN A 1 94 ? -11.980 2.815 13.336 1.00 91.00 94 ASN A C 1
ATOM 748 O O . ASN A 1 94 ? -11.177 2.730 14.266 1.00 91.00 94 ASN A O 1
ATOM 752 N N . PRO A 1 95 ? -12.715 3.923 13.169 1.00 88.00 95 PRO A N 1
ATOM 753 C CA . PRO A 1 95 ? -12.611 5.051 14.083 1.00 88.00 95 PRO A CA 1
ATOM 754 C C . PRO A 1 95 ? -13.152 4.721 15.482 1.00 88.00 95 PRO A C 1
ATOM 756 O O . PRO A 1 95 ? -14.181 4.065 15.633 1.00 88.00 95 PRO A O 1
ATOM 759 N N . LEU A 1 96 ? -12.479 5.245 16.509 1.00 83.12 96 LEU A N 1
ATOM 760 C CA . LEU A 1 96 ? -13.003 5.311 17.874 1.00 83.12 96 LEU A CA 1
ATOM 761 C C . LEU A 1 96 ? -13.862 6.564 18.065 1.00 83.12 96 LEU A C 1
ATOM 763 O O . LEU A 1 96 ? -13.588 7.610 17.475 1.00 83.12 96 LEU A O 1
ATOM 767 N N . GLU A 1 97 ? -14.855 6.482 18.951 1.00 75.38 97 GLU A N 1
ATOM 768 C CA . GLU A 1 97 ? -15.534 7.672 19.467 1.00 75.38 97 GLU A CA 1
ATOM 769 C C . GLU A 1 97 ? -14.531 8.598 20.167 1.00 75.38 97 GLU A C 1
ATOM 771 O O . GLU A 1 97 ? -13.708 8.161 20.979 1.00 75.38 97 GLU A O 1
ATOM 776 N N . ALA A 1 98 ? -14.607 9.893 19.856 1.00 69.12 98 ALA A N 1
ATOM 777 C CA . ALA A 1 98 ? -13.908 10.910 20.627 1.00 69.12 98 ALA A CA 1
ATOM 778 C C . ALA A 1 98 ? -14.481 10.938 22.054 1.00 69.12 98 ALA A C 1
ATOM 780 O O . ALA A 1 98 ? -15.696 10.872 22.232 1.00 69.12 98 ALA A O 1
ATOM 781 N N . ARG A 1 99 ? -13.605 11.020 23.058 1.00 60.00 99 ARG A N 1
ATOM 782 C CA . ARG A 1 99 ? -14.006 11.204 24.460 1.00 60.00 99 ARG A CA 1
ATOM 783 C C . ARG A 1 99 ? -14.468 12.626 24.742 1.00 60.00 99 ARG A C 1
ATOM 785 O O . ARG A 1 99 ? -13.871 13.555 24.153 1.00 60.00 99 ARG A O 1
#

Solvent-accessible surface area (backbone atoms only — not comparable to full-atom values): 6316 Å² total; per-residue (Å²): 137,90,85,90,85,88,81,89,72,63,89,75,37,84,41,76,47,68,88,53,98,74,80,83,78,78,91,70,72,75,84,51,96,70,67,66,77,43,76,49,68,41,31,21,72,20,69,39,69,41,79,50,70,58,74,59,68,60,39,52,50,52,12,56,78,50,81,65,39,74,37,50,50,63,83,49,45,58,51,75,30,50,51,74,31,70,43,74,35,36,33,36,57,44,68,76,80,83,131